Protein AF-A0A3C1FXC7-F1 (afdb_monomer_lite)

Structure (mmCIF, N/CA/C/O backbone):
data_AF-A0A3C1FXC7-F1
#
_entry.id   AF-A0A3C1FXC7-F1
#
loop_
_atom_site.group_PDB
_atom_site.id
_atom_site.type_symbol
_atom_site.label_atom_id
_atom_site.label_alt_id
_atom_site.label_comp_id
_atom_site.label_asym_id
_atom_site.label_entity_id
_atom_site.label_seq_id
_atom_site.pdbx_PDB_ins_code
_atom_site.Cartn_x
_atom_site.Cartn_y
_atom_site.Cartn_z
_atom_site.occupancy
_atom_site.B_iso_or_equiv
_atom_site.auth_seq_id
_atom_site.auth_comp_id
_atom_site.auth_asym_id
_atom_site.auth_atom_id
_atom_site.pdbx_PDB_model_num
ATOM 1 N N . MET A 1 1 ? 63.591 32.892 -56.100 1.00 38.03 1 MET A N 1
ATOM 2 C CA . MET A 1 1 ? 62.357 32.082 -56.229 1.00 38.03 1 MET A CA 1
ATOM 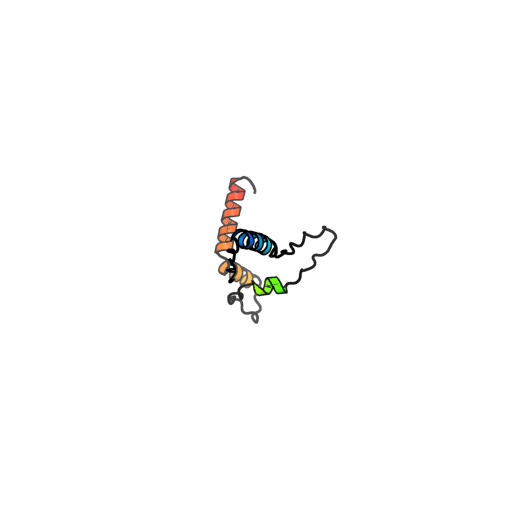3 C C . MET A 1 1 ? 61.965 31.524 -54.860 1.00 38.03 1 MET A C 1
ATOM 5 O O . MET A 1 1 ? 62.619 30.612 -54.385 1.00 38.03 1 MET A O 1
ATOM 9 N N . LYS A 1 2 ? 60.958 32.096 -54.187 1.00 41.59 2 LYS A N 1
ATOM 10 C CA . LYS A 1 2 ? 60.430 31.621 -52.891 1.00 41.59 2 LYS A CA 1
ATOM 11 C C . LYS A 1 2 ? 58.903 31.612 -52.997 1.00 41.59 2 LYS A C 1
ATOM 13 O O . LYS A 1 2 ? 58.284 32.672 -52.970 1.00 41.59 2 LYS A O 1
ATOM 18 N N . ARG A 1 3 ? 58.309 30.437 -53.242 1.00 40.12 3 ARG A N 1
ATOM 19 C CA . ARG A 1 3 ? 56.849 30.268 -53.328 1.00 40.12 3 ARG A CA 1
ATOM 20 C C . ARG A 1 3 ? 56.298 30.131 -51.912 1.00 40.12 3 ARG A C 1
ATOM 22 O O . ARG A 1 3 ? 56.675 29.221 -51.184 1.00 40.12 3 ARG A O 1
ATOM 29 N N . LYS A 1 4 ? 55.446 31.081 -51.534 1.00 41.84 4 LYS A N 1
ATOM 30 C CA . LYS A 1 4 ? 54.749 31.136 -50.250 1.00 41.84 4 LYS A CA 1
ATOM 31 C C . LYS A 1 4 ? 53.725 29.996 -50.195 1.00 41.84 4 LYS A C 1
ATOM 33 O O . LYS A 1 4 ? 52.851 29.925 -51.054 1.00 41.84 4 LYS A O 1
ATOM 38 N N . GLN A 1 5 ? 53.845 29.109 -49.210 1.00 55.38 5 GLN A N 1
ATOM 39 C CA . GLN A 1 5 ? 52.810 28.133 -48.870 1.00 55.38 5 GLN A CA 1
ATOM 40 C C . GLN A 1 5 ? 51.646 28.880 -48.208 1.00 55.38 5 GLN A C 1
ATOM 42 O O . GLN A 1 5 ? 51.763 29.356 -47.082 1.00 55.38 5 GLN A O 1
ATOM 47 N N . SER A 1 6 ? 50.534 29.026 -48.929 1.00 40.81 6 SER A N 1
ATOM 48 C CA . SER A 1 6 ? 49.278 29.526 -48.374 1.00 40.81 6 SER A CA 1
ATOM 49 C C . SER A 1 6 ? 48.557 28.378 -47.668 1.00 40.81 6 SER A C 1
ATOM 51 O O . SER A 1 6 ? 47.965 27.512 -48.318 1.00 40.81 6 SER A O 1
ATOM 53 N N . LEU A 1 7 ? 48.630 28.369 -46.341 1.00 44.19 7 LEU A N 1
ATOM 54 C CA . LEU A 1 7 ? 47.828 27.516 -45.475 1.00 44.19 7 LEU A CA 1
ATOM 55 C C . LEU A 1 7 ? 46.365 27.986 -45.577 1.00 44.19 7 LEU A C 1
ATOM 57 O O . LEU A 1 7 ? 46.048 29.118 -45.215 1.00 44.19 7 LEU A O 1
ATOM 61 N N . ARG A 1 8 ? 45.493 27.161 -46.165 1.00 49.62 8 ARG A N 1
ATOM 62 C CA . ARG A 1 8 ? 44.057 27.457 -46.295 1.00 49.62 8 ARG A CA 1
ATOM 63 C C . ARG A 1 8 ? 43.358 27.194 -44.948 1.00 49.62 8 ARG A C 1
ATOM 65 O O . ARG A 1 8 ? 43.665 26.178 -44.327 1.00 49.62 8 ARG A O 1
ATOM 72 N N . PRO A 1 9 ? 42.437 28.064 -44.495 1.00 44.56 9 PRO A N 1
ATOM 73 C CA . PRO A 1 9 ? 41.728 27.884 -43.233 1.00 44.56 9 PRO A CA 1
ATOM 74 C C . PRO A 1 9 ? 40.733 26.723 -43.338 1.00 44.56 9 PRO A C 1
ATOM 76 O O . PRO A 1 9 ? 39.915 26.662 -44.256 1.00 44.56 9 PRO A O 1
ATOM 79 N N . LEU A 1 10 ? 40.837 25.795 -42.388 1.00 51.41 10 LEU A N 1
ATOM 80 C CA . LEU A 1 10 ? 39.941 24.659 -42.215 1.00 51.41 10 LEU A CA 1
ATOM 81 C C . LEU A 1 10 ? 38.540 25.185 -41.847 1.00 51.41 10 LEU A C 1
ATOM 83 O O . LEU A 1 10 ? 38.366 25.883 -40.851 1.00 51.41 10 LEU A O 1
ATOM 87 N N . THR A 1 11 ? 37.551 24.895 -42.683 1.00 53.56 11 THR A N 1
ATOM 88 C CA . THR A 1 11 ? 36.165 25.362 -42.555 1.00 53.56 11 THR A CA 1
ATOM 89 C C . THR A 1 11 ? 35.433 24.726 -41.356 1.00 53.56 11 THR A C 1
ATOM 91 O O . THR A 1 11 ? 35.527 23.510 -41.182 1.00 53.56 11 THR A O 1
ATOM 94 N N . PRO A 1 12 ? 34.618 25.484 -40.589 1.00 52.47 12 PRO A N 1
ATOM 95 C CA . PRO A 1 12 ? 33.919 25.010 -39.380 1.00 52.47 12 PRO A CA 1
ATOM 96 C C . PRO A 1 12 ? 32.732 24.065 -39.651 1.00 52.47 12 PRO A C 1
ATOM 98 O O . PRO A 1 12 ? 32.158 23.501 -38.723 1.00 52.47 12 PRO A O 1
ATOM 101 N N . VAL A 1 13 ? 32.373 23.859 -40.921 1.00 53.00 13 VAL A N 1
ATOM 102 C CA . VAL A 1 13 ? 31.225 23.039 -41.347 1.00 53.00 13 VAL A CA 1
ATOM 103 C C . VAL A 1 13 ? 31.406 21.555 -40.988 1.00 53.00 13 VAL A C 1
ATOM 105 O O . VAL A 1 13 ? 30.435 20.877 -40.664 1.00 53.00 13 VAL A O 1
ATOM 108 N N . CYS A 1 14 ? 32.647 21.055 -40.955 1.00 47.59 14 CYS A N 1
ATOM 109 C CA . CYS A 1 14 ? 32.920 19.652 -40.625 1.00 47.59 14 CYS A CA 1
ATOM 110 C C . CYS A 1 14 ? 32.728 19.316 -39.137 1.00 47.59 14 CYS A C 1
ATOM 112 O O . CYS A 1 14 ? 32.522 18.151 -38.811 1.00 47.59 14 CYS A O 1
ATOM 114 N N . LEU A 1 15 ? 32.768 20.303 -38.233 1.00 52.94 15 LEU A N 1
ATOM 115 C CA . LEU A 1 15 ? 32.646 20.044 -36.793 1.00 52.94 15 LEU A CA 1
ATOM 116 C C . LEU A 1 15 ? 31.182 19.841 -36.357 1.00 52.94 15 LEU A C 1
ATOM 118 O O . LEU A 1 15 ? 30.918 19.087 -35.425 1.00 52.94 15 LEU A O 1
ATOM 122 N N . GLY A 1 16 ? 30.226 20.457 -37.064 1.00 52.41 16 GLY A N 1
ATOM 123 C CA . GLY A 1 16 ? 28.792 20.333 -36.770 1.00 52.41 16 GLY A CA 1
ATOM 124 C C . GLY A 1 16 ? 28.185 18.983 -37.167 1.00 52.41 16 GLY A C 1
ATOM 125 O O . GLY A 1 16 ? 27.324 18.465 -36.459 1.00 52.41 16 GLY A O 1
ATOM 126 N N . LEU A 1 17 ? 28.665 18.366 -38.255 1.00 53.19 17 LEU A N 1
ATOM 127 C CA . LEU A 1 17 ? 28.174 17.056 -38.709 1.00 53.19 17 LEU A CA 1
ATOM 128 C C . LEU A 1 17 ? 28.542 15.918 -37.745 1.00 53.19 17 LEU A C 1
ATOM 130 O O . LEU A 1 17 ? 27.765 14.983 -37.576 1.00 53.19 17 LEU A O 1
ATOM 134 N N . ILE A 1 18 ? 29.688 16.018 -37.066 1.00 56.09 18 ILE A N 1
ATOM 135 C CA . ILE A 1 18 ? 30.158 14.998 -36.116 1.00 56.09 18 ILE A CA 1
ATOM 136 C C . ILE A 1 18 ? 29.342 15.043 -34.811 1.00 56.09 18 ILE A C 1
ATOM 138 O O . ILE A 1 18 ? 29.071 14.001 -34.216 1.00 56.09 18 ILE A O 1
ATOM 142 N N . ALA A 1 19 ? 28.870 16.227 -34.402 1.00 53.31 19 ALA A N 1
ATOM 143 C CA . ALA A 1 19 ? 28.036 16.390 -33.210 1.00 53.31 19 ALA A CA 1
ATOM 144 C C . ALA A 1 19 ? 26.625 15.789 -33.368 1.00 53.31 19 ALA A C 1
ATOM 146 O O . ALA A 1 19 ? 26.056 15.311 -32.392 1.00 53.31 19 ALA A O 1
ATOM 147 N N . CYS A 1 20 ? 26.074 15.762 -34.587 1.00 45.81 20 CYS A N 1
ATOM 148 C CA . CYS A 1 20 ? 24.742 15.202 -34.850 1.00 45.81 20 CYS A CA 1
ATOM 149 C C . CYS A 1 20 ? 24.732 13.661 -34.844 1.00 45.81 20 CYS A C 1
ATOM 151 O O . CYS A 1 20 ? 23.729 13.048 -34.496 1.00 45.81 20 CYS A O 1
ATOM 153 N N . VAL A 1 21 ? 25.863 13.022 -35.168 1.00 55.06 21 VAL A N 1
ATOM 154 C CA . VAL A 1 21 ? 25.984 11.552 -35.159 1.00 55.06 21 VAL A CA 1
ATOM 155 C C . VAL A 1 21 ? 26.180 11.004 -33.739 1.00 55.06 21 VAL A C 1
ATOM 157 O O . VAL A 1 21 ? 25.730 9.903 -33.439 1.00 55.06 21 VAL A O 1
ATOM 160 N N . PHE A 1 22 ? 26.799 11.770 -32.834 1.00 51.00 22 PHE A N 1
ATOM 161 C CA . PHE A 1 22 ? 27.098 11.307 -31.472 1.00 51.00 22 PHE A CA 1
ATOM 162 C C . PHE A 1 22 ? 25.898 11.333 -30.510 1.00 51.00 22 PHE A C 1
ATOM 164 O O . PHE A 1 22 ? 25.909 10.617 -29.512 1.00 51.00 22 PHE A O 1
ATOM 171 N N . THR A 1 23 ? 24.857 12.124 -30.790 1.00 53.75 23 THR A N 1
ATOM 172 C CA . THR A 1 23 ? 23.668 12.214 -29.924 1.00 53.75 23 THR A CA 1
ATOM 173 C C . THR A 1 23 ? 22.636 11.114 -30.170 1.00 53.75 23 THR A C 1
ATOM 175 O O . THR A 1 23 ? 21.783 10.906 -29.312 1.00 53.75 23 THR A O 1
ATOM 178 N N . LEU A 1 24 ? 22.710 10.377 -31.286 1.00 52.16 24 LEU A N 1
ATOM 179 C CA . LEU A 1 24 ? 21.775 9.277 -31.569 1.00 52.16 24 LEU A CA 1
ATOM 180 C C . LEU A 1 24 ? 22.202 7.925 -30.970 1.00 52.16 24 LEU A C 1
ATOM 182 O O . LEU A 1 24 ? 21.380 7.016 -30.902 1.00 52.16 24 LEU A O 1
ATOM 186 N N . SER A 1 25 ? 23.451 7.774 -30.519 1.00 53.03 25 SER A N 1
ATOM 187 C CA . SER A 1 25 ? 23.984 6.469 -30.089 1.00 53.03 25 SER A CA 1
ATOM 188 C C . SER A 1 25 ? 23.662 6.077 -28.647 1.00 53.03 25 SER A C 1
ATOM 190 O O . SER A 1 25 ? 24.021 4.977 -28.241 1.00 53.03 25 SER A O 1
ATOM 192 N N . ASN A 1 26 ? 23.005 6.935 -27.861 1.00 55.09 26 ASN A N 1
ATOM 193 C CA . ASN A 1 26 ? 22.608 6.587 -26.496 1.00 55.09 26 ASN A CA 1
ATOM 194 C C . ASN A 1 26 ? 21.096 6.369 -26.396 1.00 55.09 26 ASN A C 1
ATOM 196 O O . ASN A 1 26 ? 20.402 7.032 -25.630 1.00 55.09 26 ASN A O 1
ATOM 200 N N . THR A 1 27 ? 20.575 5.435 -27.188 1.00 50.12 27 THR A N 1
ATOM 201 C CA . THR A 1 27 ? 19.307 4.784 -26.865 1.00 50.12 27 THR A CA 1
ATOM 202 C C . THR A 1 27 ? 19.619 3.695 -25.845 1.00 50.12 27 THR A C 1
ATOM 204 O O . THR A 1 27 ? 19.934 2.557 -26.181 1.00 50.12 27 THR A O 1
ATOM 207 N N . ALA A 1 28 ? 19.599 4.064 -24.562 1.00 52.50 28 ALA A N 1
ATOM 208 C CA . ALA A 1 28 ? 19.486 3.076 -23.500 1.00 52.50 28 ALA A CA 1
ATOM 209 C C . ALA A 1 28 ? 18.132 2.388 -23.698 1.00 52.50 28 ALA A C 1
ATOM 211 O O . ALA A 1 28 ? 17.087 2.966 -23.403 1.00 52.50 28 ALA A O 1
ATOM 212 N N . VAL A 1 29 ? 18.156 1.206 -24.307 1.00 50.78 29 VAL A N 1
ATOM 213 C CA . VAL A 1 29 ? 16.977 0.361 -24.463 1.00 50.78 29 VAL A CA 1
ATOM 214 C C . VAL A 1 29 ? 16.583 -0.054 -23.048 1.00 50.78 29 VAL A C 1
ATOM 216 O O . VAL A 1 29 ? 17.302 -0.808 -22.397 1.00 50.78 29 VAL A O 1
ATOM 219 N N . ALA A 1 30 ? 15.511 0.531 -22.521 1.00 55.50 30 ALA A N 1
ATOM 220 C CA . ALA A 1 30 ? 14.843 -0.027 -21.360 1.00 55.50 30 ALA A CA 1
ATOM 221 C C . ALA A 1 30 ? 14.121 -1.287 -21.853 1.00 55.50 30 ALA A C 1
ATOM 223 O O . ALA A 1 30 ? 13.275 -1.193 -22.742 1.00 55.50 30 ALA A O 1
ATOM 224 N N . ASP A 1 31 ? 14.505 -2.459 -21.345 1.00 59.09 31 ASP A N 1
ATOM 225 C CA . ASP A 1 31 ? 13.766 -3.705 -21.565 1.00 59.09 31 ASP A CA 1
ATOM 226 C C . ASP A 1 31 ? 12.428 -3.611 -20.811 1.00 59.09 31 ASP A C 1
ATOM 228 O O . ASP A 1 31 ? 12.310 -4.018 -19.654 1.00 59.09 31 ASP A O 1
ATOM 232 N N . ASP A 1 32 ? 11.416 -3.019 -21.446 1.00 63.66 32 ASP A N 1
ATOM 233 C CA . ASP A 1 32 ? 10.034 -3.091 -20.974 1.00 63.66 32 ASP A CA 1
ATOM 234 C C . ASP A 1 32 ? 9.492 -4.489 -21.305 1.00 63.66 32 ASP A C 1
ATOM 236 O O . ASP A 1 32 ? 9.057 -4.771 -22.424 1.00 63.66 32 ASP A O 1
ATOM 240 N N . ALA A 1 33 ? 9.558 -5.398 -20.329 1.00 66.44 33 ALA A N 1
ATOM 241 C CA . ALA A 1 33 ? 9.004 -6.739 -20.468 1.00 66.44 33 ALA A CA 1
ATOM 242 C C . ALA A 1 33 ? 7.478 -6.663 -20.672 1.00 66.44 33 ALA A C 1
ATOM 244 O O . ALA A 1 33 ? 6.741 -6.172 -19.815 1.00 66.44 33 ALA A O 1
ATOM 245 N N . VAL A 1 34 ? 7.007 -7.157 -21.820 1.00 70.69 34 VAL A N 1
ATOM 246 C CA . VAL A 1 34 ? 5.578 -7.289 -22.138 1.00 70.69 34 VAL A CA 1
ATOM 247 C C . VAL A 1 34 ? 4.932 -8.256 -21.141 1.00 70.69 34 VAL A C 1
ATOM 249 O O . VAL A 1 34 ? 5.518 -9.285 -20.806 1.00 70.69 34 VAL A O 1
ATOM 252 N N . ALA A 1 35 ? 3.732 -7.921 -20.653 1.00 73.94 35 ALA A N 1
ATOM 253 C CA . ALA A 1 35 ? 2.997 -8.785 -19.732 1.00 73.94 35 ALA A CA 1
ATOM 254 C C . ALA A 1 35 ? 2.782 -10.182 -20.359 1.00 73.94 35 ALA A C 1
ATOM 256 O O . ALA A 1 35 ? 2.380 -10.249 -21.523 1.00 73.94 35 ALA A O 1
ATOM 257 N N . PRO A 1 36 ? 3.051 -11.276 -19.622 1.00 80.00 36 PRO A N 1
ATOM 258 C CA . PRO A 1 36 ? 2.938 -12.630 -20.153 1.00 80.00 36 PRO A CA 1
ATOM 259 C C . PRO A 1 36 ? 1.484 -12.996 -20.466 1.00 80.00 36 PRO A C 1
ATOM 261 O O . PRO A 1 36 ? 0.542 -12.430 -19.903 1.00 80.00 36 PRO A O 1
ATOM 264 N N . GLU A 1 37 ? 1.307 -13.982 -21.343 1.00 84.75 37 GLU A N 1
ATOM 265 C CA . GLU A 1 37 ? -0.004 -14.565 -21.634 1.00 84.75 37 GLU A CA 1
ATOM 266 C C . GLU A 1 37 ? -0.613 -15.209 -20.371 1.00 84.75 37 GLU A C 1
ATOM 268 O O . GLU A 1 37 ? 0.127 -15.704 -19.520 1.00 84.75 37 GLU A O 1
ATOM 273 N N . PRO A 1 38 ? -1.953 -15.296 -20.235 1.00 83.81 38 PRO A N 1
ATOM 274 C CA . PRO A 1 38 ? -2.601 -15.837 -19.031 1.00 83.81 38 PRO A CA 1
ATOM 275 C C . PRO A 1 38 ? -2.176 -17.265 -18.651 1.00 83.81 38 PRO A C 1
ATOM 277 O O . PRO A 1 38 ? -2.339 -17.677 -17.504 1.00 83.81 38 PRO A O 1
ATOM 280 N N . SER A 1 39 ? -1.681 -18.037 -19.621 1.00 85.25 39 SER A N 1
ATOM 281 C CA . SER A 1 39 ? -1.196 -19.409 -19.442 1.00 85.25 39 SER A CA 1
ATOM 282 C C . SER A 1 39 ? 0.289 -19.513 -19.084 1.00 85.25 39 SER A C 1
ATOM 284 O O . SER A 1 39 ? 0.769 -20.620 -18.843 1.00 85.25 39 SER A O 1
ATOM 286 N N . GLU A 1 40 ? 1.027 -18.406 -19.085 1.00 86.62 40 GLU A N 1
ATOM 287 C CA . GLU A 1 40 ? 2.466 -18.368 -18.838 1.00 86.62 40 GLU A CA 1
ATOM 288 C C . GLU A 1 40 ? 2.768 -17.754 -17.463 1.00 86.62 40 GLU A C 1
ATOM 290 O O . GLU A 1 40 ? 2.104 -16.822 -17.004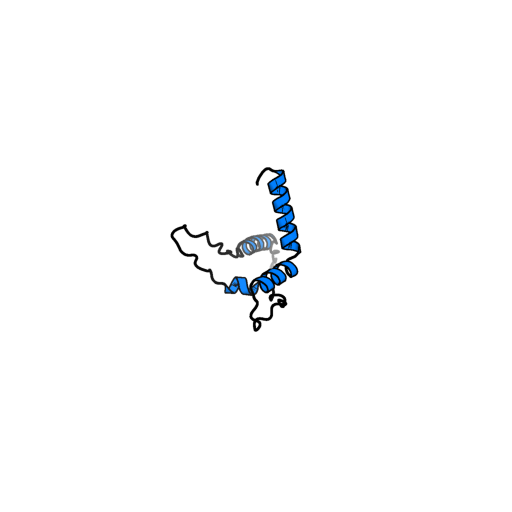 1.00 86.62 40 GLU A O 1
ATOM 295 N N . PHE A 1 41 ? 3.760 -18.307 -16.761 1.00 79.75 41 PHE A N 1
ATOM 296 C CA . PHE A 1 41 ? 4.159 -17.788 -15.456 1.00 79.75 41 PHE A CA 1
ATOM 297 C C . PHE A 1 41 ? 5.011 -16.529 -15.613 1.00 79.75 41 PHE A C 1
ATOM 299 O O . PHE A 1 41 ? 5.840 -16.421 -16.513 1.00 79.75 41 PHE A O 1
ATOM 306 N N . TRP A 1 42 ? 4.849 -15.589 -14.684 1.00 82.75 42 TRP A N 1
ATOM 307 C CA . TRP A 1 42 ? 5.690 -14.399 -14.636 1.00 82.75 42 TRP A CA 1
ATOM 308 C C . TRP A 1 42 ? 7.155 -14.769 -14.374 1.00 82.75 42 TRP A C 1
ATOM 310 O O . TRP A 1 42 ? 7.486 -15.351 -13.336 1.00 82.75 42 TRP A O 1
ATOM 320 N N . HIS A 1 43 ? 8.035 -14.368 -15.290 1.00 81.25 43 HIS A N 1
ATOM 321 C CA . HIS A 1 43 ? 9.479 -14.447 -15.118 1.00 81.25 43 HIS A CA 1
ATOM 322 C C . HIS A 1 43 ? 10.028 -13.073 -14.743 1.00 81.25 43 HIS A C 1
ATOM 324 O O . HIS A 1 43 ? 9.838 -12.096 -15.463 1.00 81.25 43 HIS A O 1
ATOM 330 N N . ALA A 1 44 ? 10.716 -12.996 -13.602 1.00 79.50 44 ALA A N 1
ATOM 331 C CA . ALA A 1 44 ? 11.339 -11.751 -13.184 1.00 79.50 44 ALA A CA 1
ATOM 332 C C . ALA A 1 44 ? 12.516 -11.412 -14.123 1.00 79.50 44 ALA A C 1
ATOM 334 O O . ALA A 1 44 ? 13.388 -12.267 -14.314 1.00 79.50 44 ALA A O 1
ATOM 335 N N . PRO A 1 45 ? 12.565 -10.191 -14.686 1.00 81.12 45 PRO A N 1
ATOM 336 C CA . PRO A 1 45 ? 13.735 -9.716 -15.419 1.00 81.12 45 PRO A CA 1
ATOM 337 C C . PRO A 1 45 ? 14.933 -9.557 -14.472 1.00 81.12 45 PRO A C 1
ATOM 339 O O . PRO A 1 45 ? 14.787 -9.635 -13.248 1.00 81.12 45 PRO A O 1
ATOM 342 N N . ASP A 1 46 ? 16.128 -9.318 -15.021 1.00 84.88 46 ASP A N 1
ATOM 343 C CA . ASP A 1 46 ? 17.304 -9.047 -14.189 1.00 84.88 46 ASP A CA 1
ATOM 344 C C . ASP A 1 46 ? 17.046 -7.850 -13.258 1.00 84.88 46 ASP A C 1
ATOM 346 O O . ASP A 1 46 ? 16.834 -6.713 -13.687 1.00 84.88 46 ASP A O 1
ATOM 350 N N . LEU A 1 47 ? 17.076 -8.117 -11.952 1.00 85.31 47 LEU A N 1
ATOM 351 C CA . LEU A 1 47 ? 16.754 -7.139 -10.922 1.00 85.31 47 LEU A CA 1
ATOM 352 C C . LEU A 1 47 ? 17.915 -6.183 -10.627 1.00 85.31 47 LEU A C 1
ATOM 354 O O . LEU A 1 47 ? 17.703 -5.161 -9.973 1.00 85.31 47 LEU A O 1
ATOM 358 N N . SER A 1 48 ? 19.129 -6.474 -11.112 1.00 85.25 48 SER A N 1
ATOM 359 C CA . SER A 1 48 ? 20.341 -5.719 -10.772 1.00 85.25 48 SER A CA 1
ATOM 360 C C . SER A 1 48 ? 20.238 -4.225 -11.118 1.00 85.25 48 SER A C 1
ATOM 362 O O . SER A 1 48 ? 20.672 -3.364 -10.342 1.00 85.25 48 SER A O 1
ATOM 364 N N . GLY A 1 49 ? 19.603 -3.906 -12.251 1.00 84.12 49 GLY A N 1
ATOM 365 C CA . GLY A 1 49 ? 19.319 -2.537 -12.675 1.00 84.12 49 GLY A CA 1
ATOM 366 C C . GLY A 1 49 ? 18.332 -1.829 -11.747 1.00 84.12 49 GLY A C 1
ATOM 367 O O . GLY A 1 49 ? 18.579 -0.692 -11.344 1.00 84.12 49 GLY A O 1
ATOM 368 N N . TYR A 1 50 ? 17.265 -2.523 -11.339 1.00 79.56 50 TYR A N 1
ATOM 369 C CA . TYR A 1 50 ? 16.248 -1.992 -10.430 1.00 79.56 50 TYR A CA 1
ATOM 370 C C . TYR A 1 50 ? 16.817 -1.748 -9.031 1.00 79.56 50 TYR A C 1
ATOM 372 O O . TYR A 1 50 ? 16.621 -0.677 -8.464 1.00 79.56 50 TYR A O 1
ATOM 380 N N . THR A 1 51 ? 17.596 -2.685 -8.481 1.00 84.38 51 THR A N 1
ATOM 381 C CA . THR A 1 51 ? 18.187 -2.529 -7.141 1.00 84.38 51 THR A CA 1
ATOM 382 C C . THR A 1 51 ? 19.122 -1.323 -7.055 1.00 84.38 51 THR A C 1
ATOM 384 O O . THR A 1 51 ? 19.207 -0.693 -6.006 1.00 84.38 51 THR A O 1
ATOM 387 N N . ARG A 1 52 ? 19.786 -0.953 -8.158 1.00 84.81 52 ARG A N 1
ATOM 388 C CA . ARG A 1 52 ? 20.678 0.216 -8.210 1.00 84.81 52 ARG A CA 1
ATOM 389 C C . ARG A 1 52 ? 19.940 1.548 -8.048 1.00 84.81 52 ARG A C 1
ATOM 391 O O . ARG A 1 52 ? 20.534 2.498 -7.546 1.00 84.81 52 ARG A O 1
ATOM 398 N N . VAL A 1 53 ? 18.686 1.629 -8.493 1.00 85.81 53 VAL A N 1
ATOM 399 C CA . VAL A 1 53 ? 17.868 2.854 -8.421 1.00 85.81 53 VAL A CA 1
ATOM 400 C C . VAL A 1 53 ? 16.952 2.899 -7.203 1.00 85.81 53 VAL A C 1
ATOM 402 O O . VAL A 1 53 ? 16.471 3.977 -6.850 1.00 85.81 53 VAL A O 1
ATOM 405 N N . LEU A 1 54 ? 16.715 1.763 -6.539 1.00 83.12 54 LEU A N 1
ATOM 406 C CA . LEU A 1 54 ? 15.956 1.744 -5.295 1.00 83.12 54 LEU A CA 1
ATOM 407 C C . LEU A 1 54 ? 16.683 2.578 -4.240 1.00 83.12 54 LEU A C 1
ATOM 409 O O . LEU A 1 54 ? 17.836 2.321 -3.888 1.00 83.12 54 LEU A O 1
ATOM 413 N N . LYS A 1 55 ? 15.977 3.573 -3.695 1.00 80.88 55 LYS A N 1
ATOM 414 C CA . LYS A 1 55 ? 16.406 4.185 -2.440 1.00 80.88 55 LYS A CA 1
ATOM 415 C C . LYS A 1 55 ? 16.454 3.086 -1.376 1.00 80.88 55 LYS A C 1
ATOM 417 O O . LYS A 1 55 ? 15.535 2.263 -1.341 1.00 80.88 55 LYS A O 1
ATOM 422 N N . PRO A 1 56 ? 17.479 3.074 -0.506 1.00 74.69 56 PRO A N 1
ATOM 423 C CA . PRO A 1 56 ? 17.452 2.240 0.683 1.00 74.69 56 PRO A CA 1
ATOM 424 C C . PRO A 1 56 ? 16.108 2.438 1.377 1.00 74.69 56 PRO A C 1
ATOM 426 O O . PRO A 1 56 ? 15.702 3.583 1.591 1.00 74.69 56 PRO A O 1
ATOM 429 N N . ALA A 1 57 ? 15.404 1.339 1.651 1.00 70.69 57 ALA A N 1
ATOM 430 C CA . ALA A 1 57 ? 14.135 1.416 2.352 1.00 70.69 57 ALA A CA 1
ATOM 431 C C . ALA A 1 57 ? 14.364 2.172 3.665 1.00 70.69 57 ALA A C 1
ATOM 433 O O . ALA A 1 57 ? 15.293 1.849 4.413 1.00 70.69 57 ALA A O 1
ATOM 434 N N . GLU A 1 58 ? 13.548 3.196 3.919 1.00 71.25 58 GLU A N 1
ATOM 435 C CA . GLU A 1 58 ? 13.524 3.826 5.233 1.00 71.25 58 GLU A CA 1
ATOM 436 C C . GLU A 1 58 ? 13.282 2.737 6.276 1.00 71.25 58 GLU A C 1
ATOM 438 O O . GLU A 1 58 ? 12.558 1.769 6.023 1.00 71.25 58 GLU A O 1
ATOM 443 N N . GLN A 1 59 ? 13.951 2.859 7.422 1.00 70.75 59 GLN A N 1
ATOM 444 C CA . GLN A 1 59 ? 13.833 1.874 8.486 1.00 70.75 59 GLN A CA 1
ATOM 445 C C . GLN A 1 59 ? 12.363 1.753 8.880 1.00 70.75 59 GLN A C 1
ATOM 447 O O . GLN A 1 59 ? 11.791 2.640 9.511 1.00 70.75 59 GLN A O 1
ATOM 452 N N . SER A 1 60 ? 11.756 0.644 8.461 1.00 76.44 60 SER A N 1
ATOM 453 C CA . SER A 1 60 ? 10.393 0.319 8.826 1.00 76.44 60 SER A CA 1
ATOM 454 C C . SER A 1 60 ? 10.340 0.157 10.346 1.00 76.44 60 SER A C 1
ATOM 456 O O . SER A 1 60 ? 11.183 -0.543 10.906 1.00 76.44 60 SER A O 1
ATOM 458 N N . PRO A 1 61 ? 9.356 0.749 11.036 1.00 81.50 61 PRO A N 1
ATOM 459 C CA . PRO A 1 61 ? 9.190 0.575 12.478 1.00 81.50 61 PRO A CA 1
ATOM 460 C C . PRO A 1 61 ? 8.686 -0.832 12.855 1.00 81.50 61 PRO A C 1
ATOM 462 O O . PRO A 1 61 ? 8.341 -1.076 14.011 1.00 81.50 61 PRO A O 1
ATOM 465 N N . ILE A 1 62 ? 8.607 -1.751 11.887 1.00 88.38 62 ILE A N 1
ATOM 466 C CA . ILE A 1 62 ? 8.310 -3.168 12.092 1.00 88.38 62 ILE A CA 1
ATOM 467 C C . ILE A 1 62 ? 9.558 -3.865 12.639 1.00 88.38 62 ILE A C 1
ATOM 469 O O . ILE A 1 62 ? 10.611 -3.863 12.004 1.00 88.38 62 ILE A O 1
ATOM 473 N N . ASP A 1 63 ? 9.413 -4.516 13.788 1.00 89.62 63 ASP A N 1
ATOM 474 C CA . ASP A 1 63 ? 10.430 -5.393 14.356 1.00 89.62 63 ASP A CA 1
ATOM 475 C C . ASP A 1 63 ? 10.333 -6.786 13.703 1.00 89.62 63 ASP A C 1
ATOM 477 O O . ASP A 1 63 ? 9.348 -7.494 13.925 1.00 89.62 63 ASP A O 1
ATOM 481 N N . PRO A 1 64 ? 11.335 -7.225 12.922 1.00 87.62 64 PRO A N 1
ATOM 482 C CA . PRO A 1 64 ? 11.293 -8.516 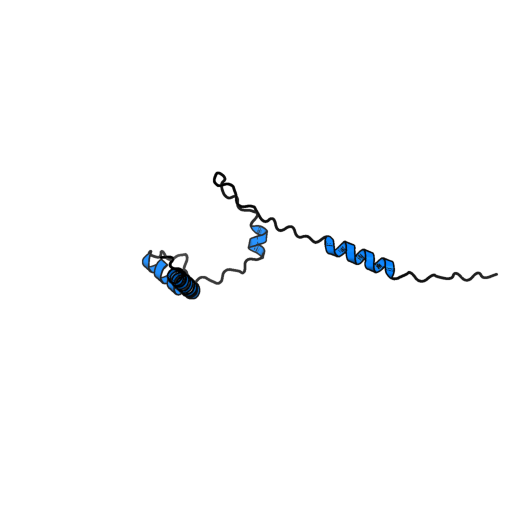12.241 1.00 87.62 64 PRO A CA 1
ATOM 483 C C . PRO A 1 64 ? 11.372 -9.720 13.193 1.00 87.62 64 PRO A C 1
ATOM 485 O O . PRO A 1 64 ? 11.079 -10.840 12.776 1.00 87.62 64 PRO A O 1
ATOM 488 N N . GLN A 1 65 ? 11.778 -9.532 14.452 1.00 92.69 65 GLN A N 1
ATOM 489 C CA . GLN A 1 65 ? 11.853 -10.610 15.443 1.00 92.69 65 GLN A CA 1
ATOM 490 C C . GLN A 1 65 ? 10.553 -10.765 16.239 1.00 92.69 65 GLN A C 1
ATOM 492 O O . GLN A 1 65 ? 10.332 -11.808 16.865 1.00 92.69 65 GLN A O 1
ATOM 497 N N . LYS A 1 66 ? 9.668 -9.763 16.196 1.00 93.94 66 LYS A N 1
ATOM 498 C CA . LYS A 1 66 ? 8.364 -9.824 16.846 1.00 93.94 66 LYS A CA 1
ATOM 499 C C . LYS A 1 66 ? 7.382 -10.625 15.988 1.00 93.94 66 LYS A C 1
ATOM 501 O O . LYS A 1 66 ? 7.160 -10.336 14.816 1.00 93.94 66 LYS A O 1
ATOM 506 N N . ARG A 1 67 ? 6.720 -11.612 16.602 1.00 94.06 67 ARG A N 1
ATOM 507 C CA . ARG A 1 67 ? 5.498 -12.193 16.029 1.00 94.06 67 ARG A CA 1
ATOM 508 C C . ARG A 1 67 ? 4.339 -11.263 16.338 1.00 94.06 67 ARG A C 1
ATOM 510 O O . ARG A 1 67 ? 3.996 -11.090 17.503 1.00 94.06 67 ARG A O 1
ATOM 517 N N . TYR A 1 68 ? 3.775 -10.680 15.294 1.00 94.06 68 TYR A N 1
ATOM 518 C CA . TYR A 1 68 ? 2.573 -9.870 15.387 1.00 94.06 68 TYR A CA 1
ATOM 519 C C . TYR A 1 68 ? 1.344 -10.752 15.202 1.00 94.06 68 TYR A C 1
ATOM 521 O O . TYR A 1 68 ? 1.320 -11.596 14.303 1.00 94.06 68 TYR A O 1
ATOM 529 N N . ASP A 1 69 ? 0.328 -10.542 16.031 1.00 94.88 69 ASP A N 1
ATOM 530 C CA . ASP A 1 69 ? -1.007 -11.049 15.723 1.00 94.88 69 ASP A CA 1
ATOM 531 C C . ASP A 1 69 ? -1.645 -10.211 14.600 1.00 94.88 69 ASP A C 1
ATOM 533 O O . ASP A 1 69 ? -1.237 -9.080 14.322 1.00 94.88 69 ASP A O 1
ATOM 537 N N . LEU A 1 70 ? -2.666 -10.758 13.945 1.00 94.94 70 LEU A N 1
ATOM 538 C CA . LEU A 1 70 ? -3.378 -10.110 12.848 1.00 94.94 70 LEU A CA 1
ATOM 539 C C . LEU A 1 70 ? -3.880 -8.714 13.235 1.00 94.94 70 LEU A C 1
ATOM 541 O O . LEU A 1 70 ? -3.744 -7.777 12.451 1.00 94.94 70 LEU A O 1
ATOM 545 N N . VAL A 1 71 ? -4.429 -8.564 14.443 1.00 93.50 71 VAL A N 1
ATOM 546 C CA . VAL A 1 71 ? -4.925 -7.270 14.934 1.00 93.50 71 VAL A CA 1
ATOM 547 C C . VAL A 1 71 ? -3.788 -6.248 15.007 1.00 93.50 71 VAL A C 1
ATOM 549 O O . VAL A 1 71 ? -3.933 -5.12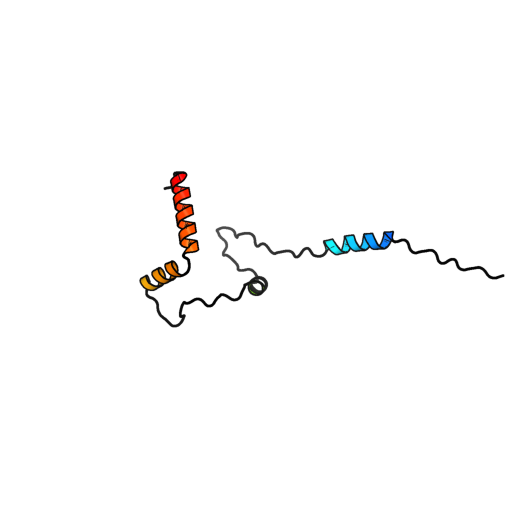8 14.524 1.00 93.50 71 VAL A O 1
ATOM 552 N N . GLU A 1 72 ? -2.621 -6.650 15.512 1.00 92.94 72 GLU A N 1
ATOM 553 C CA . GLU A 1 72 ? -1.459 -5.764 15.601 1.00 92.94 72 GLU A CA 1
ATOM 554 C C . GLU A 1 72 ? -0.917 -5.377 14.217 1.00 92.94 72 GLU A C 1
ATOM 556 O O . GLU A 1 72 ? -0.4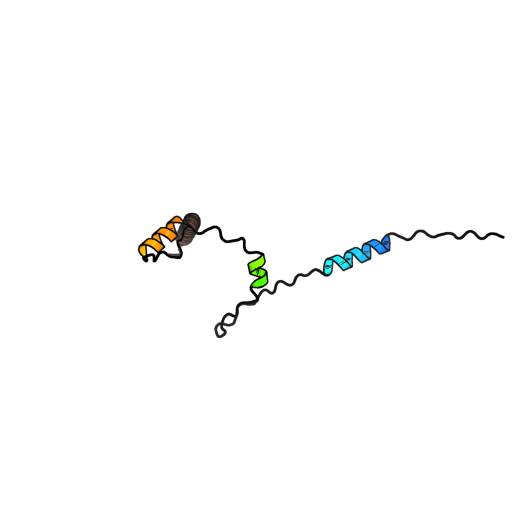97 -4.237 14.020 1.00 92.94 72 GLU A O 1
ATOM 561 N N . LEU A 1 73 ? -0.936 -6.301 13.248 1.00 92.19 73 LEU A N 1
ATOM 562 C CA . LEU A 1 73 ? -0.554 -6.012 11.860 1.00 92.19 73 LEU A CA 1
ATOM 563 C C . LEU A 1 73 ? -1.512 -5.013 11.207 1.00 92.19 73 LEU A C 1
ATOM 565 O O . LEU A 1 73 ? -1.067 -4.114 10.493 1.00 92.19 73 LEU A O 1
ATOM 569 N N . ILE A 1 74 ? -2.814 -5.152 11.463 1.00 86.88 74 ILE A N 1
ATOM 570 C CA . ILE A 1 74 ? -3.841 -4.231 10.968 1.00 86.88 74 ILE A CA 1
ATOM 571 C C . ILE A 1 74 ? -3.633 -2.832 11.558 1.00 86.88 74 ILE A C 1
ATOM 573 O O . ILE A 1 74 ? -3.638 -1.847 10.814 1.00 86.88 74 ILE A O 1
ATOM 577 N N . ASP A 1 75 ? -3.401 -2.729 12.866 1.00 88.75 75 ASP A N 1
ATOM 578 C CA . ASP A 1 75 ? -3.133 -1.448 13.526 1.00 88.75 75 ASP A CA 1
ATOM 579 C C . ASP A 1 75 ? -1.853 -0.794 12.994 1.00 88.75 75 ASP A C 1
ATOM 581 O O . ASP A 1 75 ? -1.806 0.415 12.750 1.00 88.75 75 ASP A O 1
ATOM 585 N N . LEU A 1 76 ?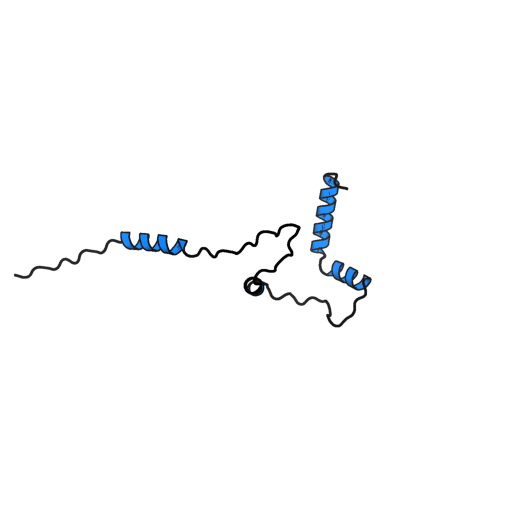 -0.807 -1.590 12.768 1.00 90.62 76 LEU A N 1
ATOM 586 C CA . LEU A 1 76 ? 0.453 -1.118 12.209 1.00 90.62 76 LEU A CA 1
ATOM 587 C C . LEU A 1 76 ? 0.261 -0.603 10.776 1.00 90.62 76 LEU A C 1
ATOM 589 O O . LEU A 1 76 ? 0.691 0.507 10.467 1.00 90.62 76 LEU A O 1
ATOM 593 N N . ALA A 1 77 ? -0.444 -1.346 9.921 1.00 85.88 77 ALA A N 1
ATOM 594 C CA . ALA A 1 77 ? -0.728 -0.928 8.550 1.00 85.88 77 ALA A CA 1
ATOM 595 C C . ALA A 1 77 ? -1.499 0.404 8.496 1.00 85.88 77 ALA A C 1
ATOM 597 O O . ALA A 1 77 ? -1.146 1.287 7.710 1.00 85.88 77 ALA A O 1
ATOM 598 N N . GLN A 1 78 ? -2.499 0.575 9.369 1.00 85.19 78 GLN A N 1
ATOM 599 C CA . GLN A 1 78 ? -3.278 1.813 9.473 1.00 85.19 78 GLN A CA 1
ATOM 600 C C . GLN A 1 78 ? -2.434 3.007 9.930 1.00 85.19 78 GLN A C 1
ATOM 602 O O . GLN A 1 78 ? -2.644 4.129 9.465 1.00 85.19 78 GLN A O 1
ATOM 607 N N . ARG A 1 79 ? -1.478 2.777 10.837 1.00 88.25 79 ARG A N 1
ATOM 608 C CA . ARG A 1 79 ? -0.599 3.825 11.372 1.00 88.25 79 ARG A CA 1
ATOM 609 C C . ARG A 1 79 ? 0.501 4.240 10.401 1.00 88.25 79 ARG A C 1
ATOM 611 O O . ARG A 1 79 ? 0.862 5.411 10.397 1.00 88.25 79 ARG A O 1
ATOM 618 N N . LEU A 1 80 ? 1.043 3.308 9.616 1.00 88.44 80 LEU A N 1
ATOM 619 C CA . LEU A 1 80 ? 2.174 3.592 8.726 1.00 88.44 80 LEU A CA 1
ATOM 620 C C . LEU A 1 80 ? 1.778 4.223 7.399 1.00 88.44 80 LEU A C 1
ATOM 622 O O . LEU A 1 80 ? 2.579 4.954 6.829 1.00 88.44 80 LEU A O 1
ATOM 626 N N . ASN A 1 81 ? 0.555 3.987 6.923 1.00 87.00 81 ASN A N 1
ATOM 627 C CA . ASN A 1 81 ? 0.122 4.471 5.612 1.00 87.00 81 ASN A CA 1
ATOM 628 C C . ASN A 1 81 ? -1.152 5.337 5.695 1.00 87.00 81 ASN A C 1
ATOM 630 O O . ASN A 1 81 ? -2.147 5.042 5.024 1.00 87.00 81 ASN A O 1
ATOM 634 N N . PRO A 1 82 ? -1.168 6.413 6.512 1.00 86.06 82 PRO A N 1
ATOM 635 C CA . PRO A 1 82 ? -2.353 7.255 6.673 1.00 86.06 82 PRO A CA 1
ATOM 636 C C . PRO A 1 82 ? -2.709 8.011 5.388 1.00 86.06 82 PRO A C 1
ATOM 638 O O . PRO A 1 82 ? -3.890 8.205 5.105 1.00 86.06 82 PRO A O 1
ATOM 641 N N . GLU A 1 83 ? -1.708 8.399 4.594 1.00 87.75 83 GLU A N 1
ATOM 642 C CA . GLU A 1 83 ? -1.911 9.042 3.294 1.00 87.75 83 GLU A CA 1
ATOM 643 C C . GLU A 1 83 ? -2.569 8.079 2.301 1.00 87.75 83 GLU A C 1
ATOM 645 O O . GLU A 1 83 ? -3.560 8.432 1.668 1.00 87.75 83 GLU A O 1
ATOM 650 N N . THR A 1 84 ? -2.091 6.833 2.221 1.00 85.94 84 THR A N 1
ATOM 651 C CA . THR A 1 84 ? -2.698 5.799 1.373 1.00 85.94 84 THR A CA 1
ATOM 652 C C . THR A 1 84 ? -4.148 5.532 1.769 1.00 85.94 84 THR A C 1
ATOM 654 O O . THR A 1 84 ? -5.006 5.412 0.896 1.00 85.94 84 THR A O 1
ATOM 657 N N . ARG A 1 85 ? -4.452 5.497 3.075 1.00 86.38 85 ARG A N 1
ATOM 658 C CA . ARG A 1 85 ? -5.832 5.384 3.565 1.00 86.38 85 ARG A CA 1
ATOM 659 C C . ARG A 1 85 ? -6.688 6.565 3.102 1.00 86.38 85 ARG A C 1
ATOM 661 O O . ARG A 1 85 ? -7.771 6.343 2.568 1.00 86.38 85 ARG A O 1
ATOM 668 N N . ALA A 1 86 ? -6.200 7.796 3.256 1.00 90.00 86 ALA A N 1
ATOM 669 C CA . ALA A 1 86 ? -6.918 8.993 2.817 1.00 90.00 86 ALA A CA 1
ATOM 670 C C . ALA A 1 86 ? -7.147 9.008 1.294 1.00 90.00 86 ALA A C 1
ATOM 672 O O . ALA A 1 86 ? -8.248 9.312 0.837 1.00 90.00 86 ALA A O 1
ATOM 673 N N . ALA A 1 87 ? -6.138 8.624 0.507 1.00 91.50 87 ALA A N 1
ATOM 674 C CA . ALA A 1 87 ? -6.246 8.514 -0.945 1.00 91.50 87 ALA A CA 1
ATOM 675 C C . ALA A 1 87 ? -7.287 7.463 -1.364 1.00 91.50 87 ALA A C 1
ATOM 677 O O . ALA A 1 87 ? -8.090 7.707 -2.265 1.00 91.50 87 ALA A O 1
ATOM 678 N N . TRP A 1 88 ? -7.324 6.315 -0.682 1.00 88.00 88 TRP A N 1
ATOM 679 C CA . TRP A 1 88 ? -8.322 5.278 -0.933 1.00 88.00 88 TRP A CA 1
ATOM 680 C C . TRP A 1 88 ? -9.737 5.717 -0.541 1.00 88.00 88 TRP A C 1
ATOM 682 O O . TRP A 1 88 ? -10.680 5.497 -1.300 1.00 88.00 88 TRP A O 1
ATOM 692 N N . GLU A 1 89 ? -9.900 6.377 0.608 1.00 93.06 89 GLU A N 1
ATOM 693 C CA . GLU A 1 89 ? -11.187 6.940 1.030 1.00 93.06 89 GLU A CA 1
ATOM 694 C C . GLU A 1 89 ? -11.696 7.965 0.010 1.00 93.06 89 GLU A C 1
ATOM 696 O O . GLU A 1 89 ? -12.854 7.893 -0.401 1.00 93.06 89 GLU A O 1
ATOM 701 N N . ALA A 1 90 ? -10.829 8.861 -0.470 1.00 92.44 90 ALA A N 1
ATOM 702 C CA . ALA A 1 90 ? -11.172 9.830 -1.507 1.00 92.44 90 ALA A CA 1
ATOM 703 C C . ALA A 1 90 ? -11.584 9.149 -2.822 1.00 92.44 90 ALA A C 1
ATOM 705 O O . ALA A 1 90 ? -12.613 9.501 -3.402 1.00 92.44 90 ALA A O 1
ATOM 706 N N . ALA A 1 91 ? -10.834 8.136 -3.265 1.00 91.12 91 ALA A N 1
ATOM 707 C CA . ALA A 1 91 ? -11.170 7.358 -4.455 1.00 91.12 91 ALA A CA 1
ATOM 708 C C . ALA A 1 91 ? -12.525 6.650 -4.308 1.00 91.12 91 ALA A C 1
ATOM 710 O O . ALA A 1 91 ? -13.339 6.660 -5.230 1.00 91.12 91 ALA A O 1
ATOM 711 N N . ARG A 1 92 ? -12.807 6.090 -3.127 1.00 92.69 92 ARG A N 1
ATOM 712 C CA . ARG A 1 92 ? -14.093 5.458 -2.822 1.00 92.69 92 ARG A CA 1
ATOM 713 C C . ARG A 1 92 ? -15.243 6.464 -2.838 1.00 92.69 92 ARG A C 1
ATOM 715 O O . ARG A 1 92 ? -16.292 6.164 -3.397 1.00 92.69 92 ARG A O 1
ATOM 722 N N . GLN A 1 93 ? -15.065 7.653 -2.265 1.00 95.50 93 GLN A N 1
ATOM 723 C CA . GLN A 1 93 ? -16.083 8.709 -2.324 1.00 95.50 93 GLN A CA 1
ATOM 724 C C . GLN A 1 93 ? -16.330 9.177 -3.761 1.00 95.50 93 GLN A C 1
ATOM 726 O O . GLN A 1 93 ? -17.479 9.370 -4.149 1.00 95.50 93 GLN A O 1
ATOM 731 N N . ALA A 1 94 ? -15.277 9.297 -4.573 1.00 94.12 94 ALA A N 1
ATOM 732 C CA . ALA A 1 94 ? -15.414 9.608 -5.991 1.00 94.12 94 ALA A CA 1
ATOM 733 C C . ALA A 1 94 ? -16.190 8.511 -6.740 1.00 94.12 94 ALA A C 1
ATOM 735 O O . ALA A 1 94 ? -17.091 8.831 -7.509 1.00 94.12 94 ALA A O 1
ATOM 736 N N . ALA A 1 95 ? -15.897 7.234 -6.465 1.00 93.75 95 ALA A N 1
ATOM 737 C CA . ALA A 1 95 ? -16.610 6.087 -7.027 1.00 93.75 95 ALA A CA 1
ATOM 738 C C . ALA A 1 95 ? -18.110 6.120 -6.678 1.00 93.75 95 ALA A C 1
ATOM 740 O O . ALA A 1 95 ? -18.953 6.046 -7.570 1.00 93.75 95 ALA A O 1
ATOM 741 N N . ILE A 1 96 ? -18.448 6.349 -5.406 1.00 95.62 96 ILE A N 1
ATOM 742 C CA . ILE A 1 96 ? -19.841 6.500 -4.958 1.00 95.62 96 ILE A CA 1
ATOM 743 C C . ILE A 1 96 ? -20.506 7.700 -5.648 1.00 95.62 96 ILE A C 1
ATOM 745 O O . ILE A 1 96 ? -21.643 7.596 -6.102 1.00 95.62 96 ILE A O 1
ATOM 749 N N . GLY A 1 97 ? -19.792 8.822 -5.781 1.00 92.19 97 GLY A N 1
ATOM 750 C CA . GLY A 1 97 ? -20.276 10.021 -6.469 1.00 92.19 97 GLY A CA 1
ATOM 751 C C . GLY A 1 97 ? -20.592 9.803 -7.952 1.00 92.19 97 GLY A C 1
ATOM 752 O O . GLY A 1 97 ? -21.479 10.469 -8.482 1.00 92.19 97 GLY A O 1
ATOM 753 N N . VAL A 1 98 ? -19.924 8.848 -8.610 1.00 94.12 98 VAL A N 1
ATOM 754 C CA . VAL A 1 98 ? -20.230 8.422 -9.989 1.00 94.12 98 VAL A CA 1
ATOM 755 C C . VAL A 1 98 ? -21.177 7.214 -10.060 1.00 94.12 98 VAL A C 1
ATOM 757 O O . VAL A 1 98 ? -21.452 6.720 -11.151 1.00 94.12 98 VAL A O 1
ATOM 760 N N . GLY A 1 99 ? -21.706 6.749 -8.923 1.00 91.00 99 GLY A N 1
ATOM 761 C CA . GLY A 1 99 ? -22.677 5.652 -8.845 1.00 91.00 99 GLY A CA 1
ATOM 762 C C . GLY A 1 99 ? -22.075 4.243 -8.857 1.00 91.00 99 GLY A C 1
ATOM 763 O O . GLY A 1 99 ? -22.809 3.277 -9.054 1.00 91.00 99 GLY A O 1
ATOM 764 N N . LEU A 1 100 ? -20.763 4.108 -8.648 1.00 80.75 100 LEU A N 1
ATOM 765 C CA . LEU A 1 100 ? -20.098 2.823 -8.433 1.00 80.75 100 LEU A CA 1
ATOM 766 C C . LEU A 1 100 ? -20.208 2.466 -6.941 1.00 80.75 100 LEU A C 1
ATOM 768 O O . LEU A 1 100 ? -19.559 3.097 -6.102 1.00 80.75 100 LEU A O 1
ATOM 772 N N . VAL A 1 101 ? -21.057 1.484 -6.616 1.00 67.88 101 VAL A N 1
ATOM 773 C CA . VAL A 1 101 ? -21.332 1.000 -5.248 1.00 67.88 101 VAL A CA 1
ATOM 774 C C . VAL A 1 101 ? -21.187 -0.507 -5.131 1.00 67.88 101 VAL A C 1
ATOM 776 O O . VAL A 1 101 ? -21.540 -1.211 -6.103 1.00 67.88 101 VAL A O 1
#

pLDDT: mean 74.64, std 17.7, range [38.03, 95.62]

Sequence (101 aa):
MKRKQSLRPLTPVCLGLIACVFTLSNTAVADDAVAPEPSEFWHAPDLSGYTRVLKPAEQSPIDPQKRYDLVELIDLAQRLNPETRAAWEAARQAAIGVGLV

Secondary structure (DSSP, 8-state):
-------PPPPTHHHHHHHHHHTSS-------PPPPPTTSPPPPPPTHHHHHHSPPPP--S--TTS---HHHHHHHHHHH-HHHHHHHHHHHHHHHHTT--

Radius of gyration: 30.6 Å; chains: 1; bounding box: 85×52×73 Å

Foldseek 3Di:
DDDDDDDDDDDPVVVVVVVVVVVVPPPPDDPPDDDDDPPDDDDDDPCPVVVVPDDDPDPQPDDPVDDDDPVRVVVSVCVPPVVVVVVVVVVVVVCVVVVND